Protein AF-A0A951MLG7-F1 (afdb_monomer)

Sequence (112 aa):
DRSELHRRIEARFEDMMAGGLLGEVEKLRSRGDLSIDLPSMRSVGYRQLWQHLEGECDLDEAVRRSIVASRQYAKRQMTWFRAEPDVTWFDSAAAETERRIADAVDAFLRRP

Mean predicted aligned error: 3.74 Å

Nearest PDB structures (foldseek):
  2zm5-assembly1_A  TM=9.348E-01  e=1.646E-07  Escherichia coli K-12
  3crr-assembly1_A  TM=9.500E-01  e=5.346E-07  Pseudomonas aeruginosa
  3exa-assembly1_A  TM=9.058E-01  e=1.049E-05  Halalkalibacterium halodurans
  2qgn-assembly1_A  TM=9.000E-01  e=9.859E-06  Halalkalibacterium halodurans C-125
  3d3q-assembly1_A  TM=8.688E-01  e=8.119E-05  Staphylococcus epidermidis ATCC 12228

Foldseek 3Di:
DLVVVLVVLLVVLVVCVVVPVLVVLVVVVVVVPDDCPDPVCVDQLNNLSVCCVVVVDPPVVSSVVSSVVSSVVVVVVVVVLVVPPPDDDFDPPDPCRVVVVVVVVVVVVPDD

Solvent-accessible surface area (backbone atoms only — not comparable to full-atom values): 6538 Å² total; per-residue (Å²): 109,72,68,57,53,51,52,52,51,44,53,52,50,52,52,40,50,75,71,39,47,62,62,52,51,50,53,53,54,70,68,69,85,61,54,74,84,39,74,76,32,58,34,79,45,48,36,35,51,50,38,26,76,73,66,76,43,55,66,68,59,23,52,53,51,23,45,53,48,46,53,53,48,53,50,52,53,54,56,52,54,69,72,44,89,86,66,84,86,78,57,94,84,47,92,58,36,67,61,54,50,52,55,50,51,54,54,58,73,67,56,129

pLDDT: mean 95.43, std 4.54, range [63.56, 98.56]

Radius of gyration: 18.34 Å; Cα contacts (8 Å, |Δi|>4): 59; chains: 1; bounding box: 39×35×43 Å

Secondary structure (DSSP, 8-state):
-HHHHHHHHHHHHHHHHHTTHHHHHHHHHHTSS--TTSTTTTSTTHHHHHHHHTTSS-HHHHHHHHHHHHHHHHHHHHHHHHH-TTPPP--TTSTTHHHHHHHHHHHHHT--

Structure (mmCIF, N/CA/C/O backbone):
data_AF-A0A951MLG7-F1
#
_entry.id   AF-A0A951MLG7-F1
#
loop_
_atom_site.group_PDB
_atom_site.id
_atom_site.type_symbol
_atom_site.label_atom_id
_atom_site.label_alt_id
_atom_site.label_comp_id
_atom_site.label_asym_id
_atom_site.label_entity_id
_atom_site.label_seq_id
_atom_site.pdbx_PDB_ins_code
_atom_site.Cartn_x
_atom_site.Cartn_y
_atom_site.Cartn_z
_atom_site.occupancy
_atom_site.B_iso_or_equiv
_atom_site.auth_seq_id
_atom_site.auth_comp_id
_atom_site.auth_asym_id
_atom_site.auth_atom_id
_atom_site.pdbx_PDB_model_num
ATOM 1 N N . ASP A 1 1 ? 10.008 10.963 -10.587 1.00 79.12 1 ASP A N 1
ATOM 2 C CA . ASP A 1 1 ? 10.137 12.083 -9.625 1.00 79.12 1 ASP A CA 1
ATOM 3 C C . ASP A 1 1 ? 9.598 11.644 -8.253 1.00 79.12 1 ASP A C 1
ATOM 5 O O . ASP A 1 1 ? 8.681 10.832 -8.205 1.00 79.12 1 ASP A O 1
ATOM 9 N N . ARG A 1 2 ? 10.185 12.121 -7.144 1.00 84.94 2 ARG A N 1
ATOM 10 C CA . ARG A 1 2 ? 9.716 11.868 -5.768 1.00 84.94 2 ARG A CA 1
ATOM 11 C C . ARG A 1 2 ? 8.326 12.464 -5.528 1.00 84.94 2 ARG A C 1
ATOM 13 O O . ARG A 1 2 ? 7.536 11.853 -4.813 1.00 84.94 2 ARG A O 1
ATOM 20 N N . SER A 1 3 ? 8.039 13.627 -6.114 1.00 90.50 3 SER A N 1
ATOM 21 C CA . SER A 1 3 ? 6.729 14.280 -6.000 1.00 90.50 3 SER A CA 1
ATOM 22 C C . SER A 1 3 ? 5.619 13.390 -6.580 1.00 90.50 3 SER A C 1
ATOM 24 O O . SER A 1 3 ? 4.631 13.102 -5.909 1.00 90.50 3 SER A O 1
ATOM 26 N N . GLU A 1 4 ? 5.851 12.847 -7.775 1.00 92.50 4 GLU A N 1
ATOM 27 C CA . GLU A 1 4 ? 4.925 11.955 -8.471 1.00 92.50 4 GLU A CA 1
ATOM 28 C C . GLU A 1 4 ? 4.676 10.653 -7.707 1.00 92.50 4 GLU A C 1
ATOM 30 O O . GLU A 1 4 ? 3.533 10.225 -7.557 1.00 92.50 4 GLU A O 1
ATOM 35 N N . LEU A 1 5 ? 5.729 10.052 -7.144 1.00 93.00 5 LEU A N 1
ATOM 36 C CA . LEU A 1 5 ? 5.581 8.872 -6.293 1.00 93.00 5 LEU A CA 1
ATOM 37 C C . LEU A 1 5 ? 4.682 9.161 -5.081 1.00 93.00 5 LEU A C 1
ATOM 39 O O . LEU A 1 5 ? 3.837 8.343 -4.730 1.00 93.00 5 LEU A O 1
ATOM 43 N N . HIS A 1 6 ? 4.842 10.321 -4.441 1.00 95.31 6 HIS A N 1
ATOM 44 C CA . HIS A 1 6 ? 4.008 10.698 -3.301 1.00 95.31 6 HIS A CA 1
ATOM 45 C C . HIS A 1 6 ? 2.542 10.907 -3.686 1.00 95.31 6 HIS A C 1
ATOM 47 O O . HIS A 1 6 ? 1.682 10.495 -2.906 1.00 95.31 6 HIS A O 1
ATOM 53 N N . ARG A 1 7 ? 2.274 11.497 -4.863 1.00 96.62 7 ARG A N 1
ATOM 54 C CA . ARG A 1 7 ? 0.916 11.648 -5.411 1.00 96.62 7 ARG A CA 1
ATOM 55 C C . ARG A 1 7 ? 0.263 10.294 -5.664 1.00 96.62 7 ARG A C 1
ATOM 57 O O . ARG A 1 7 ? -0.843 10.054 -5.204 1.00 96.62 7 ARG A O 1
ATOM 64 N N . ARG A 1 8 ? 0.977 9.374 -6.319 1.00 96.69 8 ARG A N 1
ATOM 65 C CA . ARG A 1 8 ? 0.482 8.012 -6.584 1.00 96.69 8 ARG A CA 1
ATOM 66 C C . ARG A 1 8 ? 0.207 7.220 -5.308 1.00 96.69 8 ARG A C 1
ATOM 68 O O . ARG A 1 8 ? -0.764 6.478 -5.254 1.00 96.69 8 ARG A O 1
ATOM 75 N N . ILE A 1 9 ? 1.052 7.362 -4.283 1.00 97.69 9 ILE A N 1
ATOM 76 C CA . ILE A 1 9 ? 0.837 6.707 -2.982 1.00 97.69 9 ILE A CA 1
ATOM 77 C C . ILE A 1 9 ? -0.442 7.215 -2.310 1.00 97.69 9 ILE A C 1
ATOM 79 O O . ILE A 1 9 ? -1.162 6.415 -1.722 1.00 97.69 9 ILE A O 1
ATOM 83 N N . GLU A 1 10 ? -0.690 8.521 -2.380 1.00 98.06 10 GLU A N 1
ATOM 84 C CA . GLU A 1 10 ? -1.880 9.160 -1.816 1.00 98.06 10 GLU A CA 1
ATOM 85 C C . GLU A 1 10 ? -3.144 8.723 -2.556 1.00 98.06 10 GLU A C 1
ATOM 87 O O . GLU A 1 10 ? -4.002 8.109 -1.929 1.00 98.06 10 GLU A O 1
ATOM 92 N N . ALA A 1 11 ? -3.175 8.863 -3.885 1.00 98.06 11 ALA A N 1
ATOM 93 C CA . ALA A 1 11 ? -4.285 8.394 -4.718 1.00 98.06 11 ALA A CA 1
ATOM 94 C C . ALA A 1 11 ? -4.588 6.901 -4.502 1.00 98.06 11 ALA A C 1
ATOM 96 O O . ALA A 1 11 ? -5.729 6.517 -4.280 1.00 98.06 11 ALA A O 1
ATOM 97 N N . ARG A 1 12 ? -3.557 6.045 -4.448 1.00 98.19 12 ARG A N 1
ATOM 98 C CA . ARG A 1 12 ? -3.748 4.613 -4.163 1.00 98.19 12 ARG A CA 1
ATOM 99 C C . ARG A 1 12 ? -4.373 4.377 -2.787 1.00 98.19 12 ARG A C 1
ATOM 101 O O . ARG A 1 12 ? -5.131 3.428 -2.620 1.00 98.19 12 ARG A O 1
ATOM 108 N N . PHE A 1 13 ? -4.009 5.166 -1.776 1.00 98.12 13 PHE A N 1
ATOM 109 C CA . PHE A 1 13 ? -4.583 5.003 -0.442 1.00 98.12 13 PHE A CA 1
ATOM 110 C C . PHE A 1 13 ? -6.046 5.462 -0.407 1.00 98.12 13 PHE A C 1
ATOM 112 O O . PHE A 1 13 ? -6.870 4.789 0.207 1.00 98.12 13 PHE A O 1
ATOM 119 N N . GLU A 1 14 ? -6.380 6.546 -1.107 1.00 97.88 14 GLU A N 1
ATOM 120 C CA . GLU A 1 14 ? -7.765 6.986 -1.315 1.00 97.88 14 GLU A CA 1
ATOM 121 C C . GLU A 1 14 ? -8.593 5.904 -2.022 1.00 97.88 14 GLU A C 1
ATOM 123 O O . GLU A 1 14 ? -9.666 5.549 -1.536 1.00 97.88 14 GLU A O 1
ATOM 128 N N . ASP A 1 15 ? -8.054 5.291 -3.081 1.00 98.50 15 ASP A N 1
ATOM 129 C CA . ASP A 1 15 ? -8.691 4.170 -3.782 1.00 98.50 15 ASP A CA 1
ATOM 130 C C . ASP A 1 15 ? -8.922 2.970 -2.851 1.00 98.50 15 ASP A C 1
ATOM 132 O O . ASP A 1 15 ? -9.980 2.345 -2.885 1.00 98.50 15 ASP A O 1
ATOM 136 N N . MET A 1 16 ? -7.958 2.646 -1.978 1.00 98.38 16 MET A N 1
ATOM 137 C CA . MET A 1 16 ? -8.117 1.582 -0.977 1.00 98.38 16 MET A CA 1
ATOM 138 C C . MET A 1 16 ? -9.230 1.911 0.029 1.00 98.38 16 MET A C 1
ATOM 140 O O . MET A 1 16 ? -10.025 1.035 0.373 1.00 98.38 16 MET A O 1
ATOM 144 N N . MET A 1 17 ? -9.314 3.162 0.492 1.00 98.38 17 MET A N 1
ATOM 145 C CA . MET A 1 17 ? -10.381 3.611 1.392 1.00 98.38 17 MET A CA 1
ATOM 146 C C . MET A 1 17 ? -11.752 3.537 0.715 1.00 98.38 17 MET A C 1
ATOM 148 O O . MET A 1 17 ? -12.682 2.973 1.293 1.00 98.38 17 MET A O 1
ATOM 152 N N . ALA A 1 18 ? -11.863 4.019 -0.526 1.00 98.31 18 AL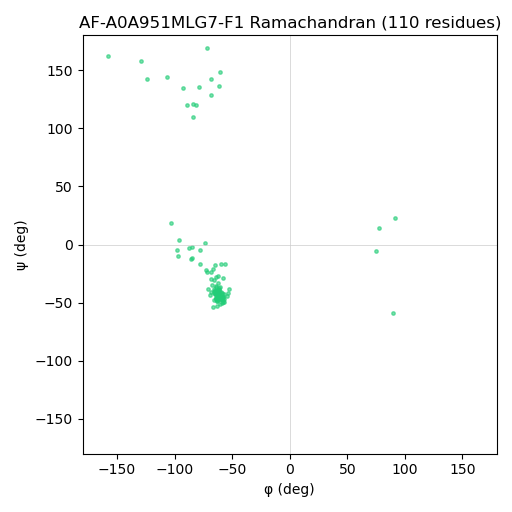A A N 1
ATOM 153 C CA . ALA A 1 18 ? -13.072 3.905 -1.340 1.00 98.31 18 ALA A CA 1
ATOM 154 C C . ALA A 1 18 ? -13.445 2.439 -1.628 1.00 98.31 18 ALA A C 1
ATOM 156 O O . ALA A 1 18 ? -14.623 2.089 -1.663 1.00 98.31 18 ALA A O 1
ATOM 157 N N . GLY A 1 19 ? -12.444 1.567 -1.761 1.00 98.38 19 GLY A N 1
ATOM 158 C CA . GLY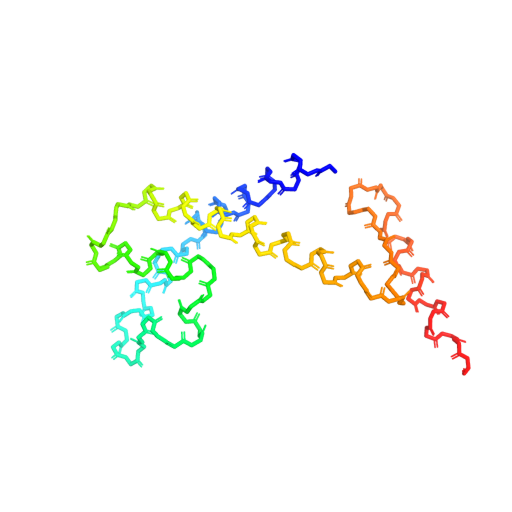 A 1 19 ? -12.595 0.118 -1.894 1.00 98.38 19 GLY A CA 1
ATOM 159 C C . GLY A 1 19 ? -12.988 -0.614 -0.605 1.00 98.38 19 GLY A C 1
ATOM 160 O O . GLY A 1 19 ? -13.128 -1.835 -0.627 1.00 98.38 19 GLY A O 1
ATOM 161 N N . GLY A 1 20 ? -13.188 0.095 0.510 1.00 98.31 20 GLY A N 1
ATOM 162 C CA . GLY A 1 20 ? -13.695 -0.483 1.755 1.00 98.31 20 GLY A CA 1
ATOM 163 C C . GLY A 1 20 ? -12.626 -0.975 2.732 1.00 98.31 20 GLY A C 1
ATOM 164 O O . GLY A 1 20 ? -12.944 -1.794 3.595 1.00 98.31 20 GLY A O 1
ATOM 165 N N . LEU A 1 21 ? -11.389 -0.467 2.649 1.00 98.44 21 LEU A N 1
ATOM 166 C CA . LEU A 1 21 ? -10.299 -0.839 3.564 1.00 98.44 21 LEU A CA 1
ATOM 167 C C . LEU A 1 21 ? -10.672 -0.673 5.047 1.00 98.44 21 LEU A C 1
ATOM 169 O O . LEU A 1 21 ? -10.361 -1.545 5.852 1.00 98.44 21 LEU A O 1
ATOM 173 N N . LEU A 1 22 ? -11.357 0.412 5.431 1.00 98.50 22 LEU A N 1
ATOM 174 C CA . LEU A 1 22 ? -11.785 0.598 6.826 1.00 98.50 22 LEU A CA 1
ATOM 175 C C . LEU A 1 22 ? -12.702 -0.545 7.287 1.00 98.50 22 LEU A C 1
ATOM 177 O O . LEU A 1 22 ? -12.454 -1.149 8.327 1.00 98.50 22 LEU A O 1
ATOM 181 N N . GLY A 1 23 ? -13.694 -0.903 6.468 1.00 98.50 23 GLY A N 1
ATOM 182 C CA . GLY A 1 23 ? -14.604 -2.011 6.758 1.00 98.50 23 GLY A CA 1
ATOM 183 C C . GLY A 1 23 ? -13.908 -3.376 6.777 1.00 98.50 23 GLY A C 1
ATOM 184 O O . GLY A 1 23 ? -14.317 -4.274 7.511 1.00 98.50 23 GLY A O 1
ATOM 185 N N . GLU A 1 24 ? -12.841 -3.561 5.997 1.00 98.38 24 GLU A N 1
ATOM 186 C CA . GLU A 1 24 ? -11.983 -4.747 6.094 1.00 98.38 24 GLU A CA 1
ATOM 187 C C . GLU A 1 24 ? -11.290 -4.824 7.464 1.00 98.38 24 GLU A C 1
ATOM 189 O O . GLU A 1 24 ? -11.356 -5.861 8.130 1.00 98.38 24 GLU A O 1
ATOM 194 N N . VAL A 1 25 ? -10.684 -3.724 7.926 1.00 97.88 25 VAL A N 1
ATOM 195 C CA . VAL A 1 25 ? -10.007 -3.663 9.233 1.00 97.88 25 VAL A CA 1
ATOM 196 C C . VAL A 1 25 ? -11.002 -3.848 10.384 1.00 97.88 25 VAL A C 1
ATOM 198 O O . VAL A 1 25 ? -10.713 -4.591 11.323 1.00 97.88 25 VAL A O 1
ATOM 201 N N . GLU A 1 26 ? -12.198 -3.262 10.293 1.00 98.06 26 GLU A N 1
ATOM 202 C CA . GLU A 1 26 ? -13.288 -3.476 11.255 1.00 98.06 26 GLU A CA 1
ATOM 203 C C . GLU A 1 26 ? -13.668 -4.954 11.373 1.00 98.06 26 GLU A C 1
ATOM 205 O O . GLU A 1 26 ? -13.751 -5.487 12.483 1.00 98.06 26 GLU A O 1
ATOM 210 N N . LYS A 1 27 ? -13.838 -5.648 10.239 1.00 97.88 27 LYS A N 1
ATOM 211 C CA . LYS A 1 27 ? -14.137 -7.088 10.224 1.00 97.88 27 LYS A CA 1
ATOM 212 C C . LYS A 1 27 ? -13.021 -7.890 10.878 1.00 97.88 27 LYS A C 1
ATOM 214 O O . LYS A 1 27 ? -13.306 -8.761 11.698 1.00 97.88 27 LYS A O 1
ATOM 219 N N . LEU A 1 28 ? -11.763 -7.591 10.560 1.00 96.88 28 LEU A N 1
ATOM 220 C CA . LEU A 1 28 ? -10.615 -8.273 11.159 1.00 96.88 28 LEU A CA 1
ATOM 221 C C . LEU A 1 28 ? -10.559 -8.067 12.672 1.00 96.88 28 LEU A C 1
ATOM 223 O O . LEU A 1 28 ? -10.37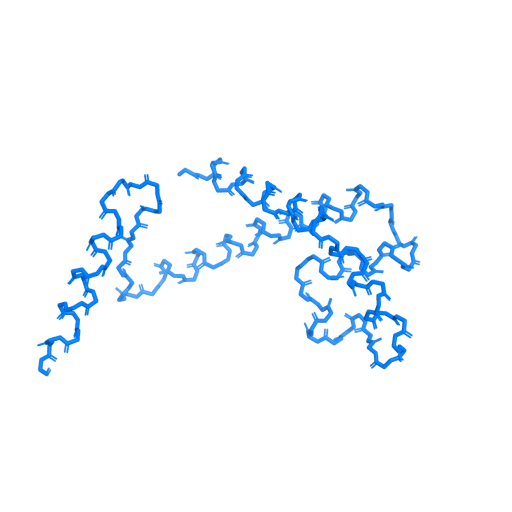1 -9.034 13.407 1.00 96.88 28 LEU A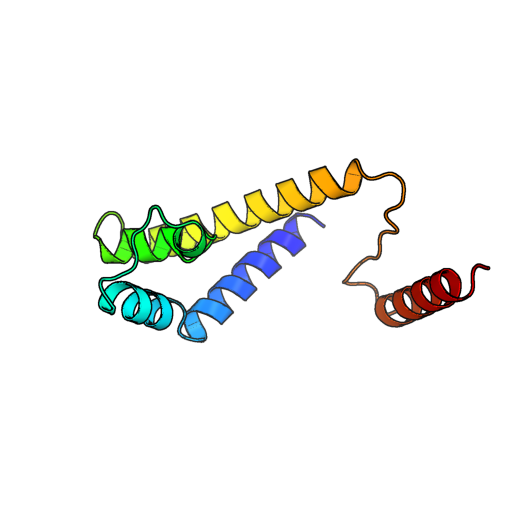 O 1
ATOM 227 N N . ARG A 1 29 ? -10.806 -6.843 13.143 1.00 95.44 29 ARG A N 1
ATOM 228 C CA . ARG A 1 29 ? -10.892 -6.539 14.574 1.00 95.44 29 ARG A CA 1
ATOM 229 C C . ARG A 1 29 ? -12.042 -7.277 15.255 1.00 95.44 29 ARG A C 1
ATOM 231 O O . ARG A 1 29 ? -11.851 -7.843 16.327 1.00 95.44 29 ARG A O 1
ATOM 238 N N . SER A 1 30 ? -13.210 -7.338 14.616 1.00 96.31 30 SER A N 1
ATOM 239 C CA . SER A 1 30 ? -14.395 -8.007 15.170 1.00 96.31 30 SER A CA 1
ATOM 240 C C . SER A 1 30 ? -14.243 -9.520 15.352 1.00 96.31 30 SER A C 1
ATOM 242 O O . SER A 1 30 ? -15.001 -10.112 16.117 1.00 96.31 30 SER A O 1
ATOM 244 N N . ARG A 1 31 ? -13.258 -10.157 14.701 1.00 95.62 31 ARG A N 1
ATOM 245 C CA . ARG A 1 31 ? -12.982 -11.588 14.899 1.00 95.62 31 ARG A CA 1
ATOM 246 C C . ARG A 1 31 ? -12.521 -11.911 16.323 1.00 95.62 31 ARG A C 1
ATOM 248 O O . ARG A 1 31 ? -12.726 -13.031 16.777 1.00 95.62 31 ARG A O 1
ATOM 255 N N . GLY A 1 32 ? -11.888 -10.954 17.008 1.00 92.25 32 GLY A N 1
ATOM 256 C CA . GLY A 1 32 ? -11.435 -11.091 18.396 1.00 92.25 32 GLY A CA 1
ATOM 257 C C . GLY A 1 32 ? -10.181 -11.951 18.612 1.00 92.25 32 GLY A C 1
ATOM 258 O O . GLY A 1 32 ? -9.680 -12.003 19.730 1.00 92.25 32 GLY A O 1
ATOM 259 N N . ASP A 1 33 ? -9.646 -12.597 17.572 1.00 95.38 33 ASP A N 1
ATOM 260 C CA . ASP A 1 33 ? -8.425 -13.418 17.622 1.00 95.38 33 ASP A CA 1
ATOM 261 C C . ASP A 1 33 ? -7.162 -12.678 17.145 1.00 95.38 33 ASP A C 1
ATOM 263 O O . ASP A 1 33 ? -6.052 -13.210 17.216 1.00 95.38 33 ASP A O 1
ATOM 267 N N . LEU A 1 34 ? -7.318 -11.445 16.660 1.00 96.12 34 LEU A N 1
ATOM 268 C CA . LEU A 1 34 ? -6.233 -10.601 16.171 1.00 96.12 34 LEU A CA 1
ATOM 269 C C . LEU A 1 34 ? -5.931 -9.470 17.156 1.00 96.12 34 LEU A C 1
ATOM 271 O O . LEU A 1 34 ? -6.832 -8.897 17.763 1.00 96.12 34 LEU A O 1
ATOM 275 N N . SER A 1 35 ? -4.652 -9.111 17.270 1.00 93.94 35 SER A N 1
ATOM 276 C CA . SER A 1 35 ? -4.198 -7.952 18.040 1.00 93.94 35 SER A CA 1
ATOM 277 C C . SER A 1 35 ? -3.274 -7.065 17.210 1.00 93.94 35 SER A C 1
ATOM 279 O O . SER A 1 35 ? -2.621 -7.526 16.269 1.00 93.94 35 SER A O 1
ATOM 281 N N . ILE A 1 36 ? -3.168 -5.790 17.598 1.00 94.00 36 ILE A N 1
ATOM 282 C CA . ILE A 1 36 ? -2.300 -4.789 16.954 1.00 94.00 36 ILE A CA 1
ATOM 283 C C . ILE A 1 36 ? -0.805 -5.170 16.965 1.00 94.00 36 ILE A C 1
ATOM 285 O O . ILE A 1 36 ? 0.002 -4.610 16.216 1.00 94.00 36 ILE A O 1
ATOM 289 N N . ASP A 1 37 ? -0.420 -6.128 17.809 1.00 94.38 37 ASP A N 1
ATOM 290 C CA . ASP A 1 37 ? 0.950 -6.619 17.925 1.00 94.38 37 ASP A CA 1
ATOM 291 C C . ASP A 1 37 ? 1.306 -7.721 16.928 1.00 94.38 37 ASP A C 1
ATOM 293 O O . ASP A 1 37 ? 2.490 -8.009 16.727 1.00 94.38 37 ASP A O 1
ATOM 297 N N . LEU A 1 38 ? 0.316 -8.305 16.253 1.00 96.38 38 LEU A N 1
ATOM 298 C CA . LEU A 1 38 ? 0.574 -9.303 15.227 1.00 96.38 38 LEU A CA 1
ATOM 299 C C . LEU A 1 38 ? 1.242 -8.667 13.998 1.00 96.38 38 LEU A C 1
ATOM 301 O O . LEU A 1 38 ? 0.864 -7.565 13.590 1.00 96.38 38 LEU A O 1
ATOM 305 N N . PRO A 1 39 ? 2.199 -9.359 13.345 1.00 96.06 39 PRO A N 1
ATOM 306 C CA . PRO A 1 39 ? 2.866 -8.845 12.148 1.00 96.06 39 PRO A CA 1
ATOM 307 C C . PRO A 1 39 ? 1.897 -8.404 11.047 1.00 96.06 39 PRO A C 1
ATOM 309 O O . PRO A 1 39 ? 2.118 -7.371 10.421 1.00 96.06 39 PRO A O 1
ATOM 312 N N . SER A 1 40 ? 0.797 -9.139 10.857 1.00 93.38 40 SER A N 1
ATOM 313 C CA . SER A 1 40 ? -0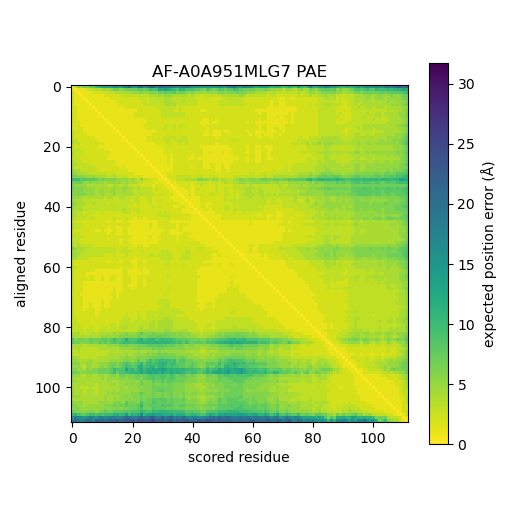.259 -8.784 9.906 1.00 93.38 40 SER A CA 1
ATOM 314 C C . SER A 1 40 ? -0.869 -7.415 10.218 1.00 93.38 40 SER A C 1
ATOM 316 O O . SER A 1 40 ? -0.965 -6.575 9.325 1.00 93.38 40 SER A O 1
ATOM 318 N N . MET A 1 41 ? -1.208 -7.151 11.483 1.00 95.06 41 MET A N 1
ATOM 319 C CA . MET A 1 41 ? -1.833 -5.896 11.923 1.00 95.06 41 MET A CA 1
ATOM 320 C C . MET A 1 41 ? -0.841 -4.737 12.043 1.00 95.06 41 MET A C 1
ATOM 322 O O . MET A 1 41 ? -1.237 -3.575 12.027 1.00 95.06 41 MET A O 1
ATOM 326 N N . ARG A 1 42 ? 0.465 -5.022 12.089 1.00 94.56 42 ARG A N 1
ATOM 327 C CA . ARG A 1 42 ? 1.529 -4.006 12.014 1.00 94.56 42 ARG A CA 1
ATOM 328 C C . ARG A 1 42 ? 1.787 -3.494 10.593 1.00 94.56 42 ARG A C 1
ATOM 330 O O . ARG A 1 42 ? 2.584 -2.568 10.428 1.00 94.56 42 ARG A O 1
ATOM 337 N N . SER A 1 43 ? 1.125 -4.060 9.586 1.00 96.62 43 SER A N 1
ATOM 338 C CA . SER A 1 43 ? 1.218 -3.603 8.198 1.00 96.62 43 SER A CA 1
ATOM 339 C C . SER A 1 43 ? 0.751 -2.152 8.048 1.00 96.62 43 SER A C 1
ATOM 341 O O . SER A 1 43 ? -0.128 -1.674 8.769 1.00 96.62 43 SER A O 1
ATOM 343 N N . VAL A 1 44 ? 1.349 -1.439 7.091 1.00 97.06 44 VAL A N 1
ATOM 344 C CA . VAL A 1 44 ? 0.986 -0.048 6.781 1.00 97.06 44 VAL A CA 1
ATOM 345 C C . VAL A 1 44 ? -0.476 0.027 6.322 1.00 97.06 44 VAL A C 1
ATOM 347 O O . VAL A 1 44 ? -0.921 -0.806 5.537 1.00 97.06 44 VAL A O 1
ATOM 350 N N . GLY A 1 45 ? -1.218 1.020 6.811 1.00 96.25 45 GLY A N 1
ATOM 351 C CA . GLY A 1 45 ? -2.663 1.159 6.626 1.00 96.25 45 GLY A CA 1
ATOM 352 C C . GLY A 1 45 ? -3.430 0.461 7.745 1.00 96.25 45 GLY A C 1
ATOM 353 O O . GLY A 1 45 ? -4.128 1.113 8.514 1.00 96.25 45 GLY A O 1
ATOM 354 N N . TYR A 1 46 ? -3.222 -0.848 7.900 1.00 98.12 46 TYR A N 1
ATOM 355 C CA . TYR A 1 46 ? -3.904 -1.665 8.909 1.00 98.12 46 TYR A CA 1
ATOM 356 C C . TYR A 1 46 ? -3.661 -1.158 10.326 1.00 98.12 46 TYR A C 1
ATOM 358 O O . TYR A 1 46 ? -4.615 -0.932 11.063 1.00 98.12 46 TYR A O 1
ATOM 366 N N . ARG A 1 47 ? -2.396 -0.912 10.693 1.00 97.62 47 ARG A N 1
ATOM 367 C CA . ARG A 1 47 ? -2.061 -0.439 12.041 1.00 97.62 47 ARG A CA 1
ATOM 368 C C . ARG A 1 47 ? -2.761 0.877 12.369 1.00 97.62 47 ARG A C 1
ATOM 370 O O . ARG A 1 47 ? -3.306 1.022 13.452 1.00 97.62 47 ARG A O 1
ATOM 377 N N . GLN A 1 48 ? -2.721 1.837 11.451 1.00 98.38 48 GLN A N 1
ATOM 378 C CA . GLN A 1 48 ? -3.263 3.175 11.681 1.00 98.38 48 GLN A CA 1
ATOM 379 C C . GLN A 1 48 ? -4.789 3.156 11.773 1.00 98.38 48 GLN A C 1
ATOM 381 O O . GLN A 1 48 ? -5.352 3.784 12.664 1.00 98.38 48 GLN A O 1
ATOM 386 N N . LEU A 1 49 ? -5.453 2.410 10.887 1.00 98.44 49 LEU A N 1
ATOM 387 C CA . LEU A 1 49 ? -6.905 2.258 10.930 1.00 98.44 49 LEU A CA 1
ATOM 388 C C . LEU A 1 49 ? -7.348 1.471 12.166 1.00 98.44 49 LEU A C 1
ATOM 390 O O . LEU A 1 49 ? -8.351 1.819 12.774 1.00 98.44 49 LEU A O 1
ATOM 394 N N . TRP A 1 50 ? -6.573 0.480 12.612 1.00 98.19 50 TRP A N 1
ATOM 395 C CA . TRP A 1 50 ? -6.838 -0.197 13.881 1.00 98.19 50 TRP A CA 1
ATOM 396 C C . TRP A 1 50 ? -6.787 0.781 15.061 1.00 98.19 50 TRP A C 1
ATOM 398 O O . TRP A 1 50 ? -7.695 0.790 15.881 1.00 98.19 50 TRP A O 1
ATOM 408 N N . GLN A 1 51 ? -5.768 1.644 15.129 1.00 97.88 51 GLN A N 1
ATOM 409 C CA . GLN A 1 51 ? -5.658 2.673 16.175 1.00 97.88 51 GLN A CA 1
ATOM 410 C C . GLN A 1 51 ? -6.839 3.650 16.162 1.00 97.88 51 GLN A C 1
ATOM 412 O O . GLN A 1 51 ? -7.313 4.056 17.221 1.00 97.88 51 GLN A O 1
ATOM 417 N N . HIS A 1 52 ? -7.345 4.001 14.976 1.00 98.44 52 HIS A N 1
ATOM 418 C CA . HIS A 1 52 ? -8.585 4.764 14.856 1.00 98.44 52 HIS A CA 1
ATOM 419 C C . HIS A 1 52 ? -9.779 4.021 15.475 1.00 98.44 52 HIS A C 1
ATOM 421 O O . HIS A 1 52 ? -10.519 4.608 16.260 1.00 98.44 52 HIS A O 1
ATOM 427 N N . LEU A 1 53 ? -9.929 2.722 15.196 1.00 97.44 53 LEU A N 1
ATOM 428 C CA . LEU A 1 53 ? -11.004 1.894 15.760 1.00 97.44 53 LEU A CA 1
ATOM 429 C C . LEU A 1 53 ? -10.894 1.678 17.280 1.00 97.44 53 LEU A C 1
ATOM 431 O O . LEU A 1 53 ? -11.897 1.364 17.919 1.00 97.44 53 LEU A O 1
ATOM 435 N N . GLU A 1 54 ? -9.707 1.853 17.864 1.00 96.44 54 GLU A N 1
ATOM 436 C CA . GLU A 1 54 ? -9.506 1.897 19.323 1.00 96.44 54 GLU A CA 1
ATOM 437 C C . GLU A 1 54 ? -9.736 3.298 19.922 1.00 96.44 54 GLU A C 1
ATOM 439 O O . GLU A 1 54 ? -9.651 3.476 21.136 1.00 96.44 54 GLU A O 1
ATOM 444 N N . GLY A 1 55 ? -10.031 4.308 19.097 1.00 97.75 55 GLY A N 1
ATOM 445 C CA . GLY A 1 55 ? -10.241 5.687 19.540 1.00 97.75 55 GLY A CA 1
ATOM 446 C C . GLY A 1 55 ? -8.954 6.460 19.851 1.00 97.75 55 GLY A C 1
ATOM 447 O O . GLY A 1 55 ? -9.021 7.525 20.461 1.00 97.75 55 GLY A O 1
ATOM 448 N N . GLU A 1 56 ? -7.780 5.971 19.432 1.00 98.00 56 GLU A N 1
ATOM 449 C CA . GLU A 1 56 ? -6.496 6.660 19.653 1.00 98.00 56 GLU A CA 1
ATOM 450 C C . GLU A 1 56 ? -6.325 7.911 18.769 1.00 98.00 56 GLU A C 1
ATOM 452 O O . GLU A 1 56 ? -5.504 8.783 19.067 1.00 98.00 56 GLU A O 1
ATOM 457 N N . CYS A 1 57 ? -7.050 7.989 17.649 1.00 98.12 57 CYS A N 1
ATOM 458 C CA . CYS A 1 57 ? -7.077 9.140 16.746 1.00 98.12 57 CYS A CA 1
ATOM 459 C C . CYS A 1 57 ? -8.351 9.152 15.891 1.00 98.12 57 CYS A C 1
ATOM 461 O O . CYS A 1 57 ? -9.032 8.133 15.756 1.00 98.12 57 CYS A O 1
ATOM 463 N N . ASP A 1 58 ? -8.675 10.304 15.305 1.00 98.56 58 ASP A N 1
ATOM 464 C CA . ASP A 1 58 ? -9.736 10.399 14.302 1.00 98.56 58 ASP A CA 1
ATOM 465 C C . ASP A 1 58 ? -9.323 9.757 12.962 1.00 98.56 58 ASP A C 1
ATOM 467 O O . ASP A 1 58 ? -8.170 9.360 12.749 1.00 98.56 58 ASP A O 1
ATOM 471 N N . LEU A 1 59 ? -10.305 9.594 12.072 1.00 98.31 59 LEU A N 1
ATOM 472 C CA . LEU A 1 59 ? -10.111 8.898 10.803 1.00 98.31 59 LEU A CA 1
ATOM 473 C C . LEU A 1 59 ? -9.153 9.661 9.881 1.00 98.31 59 LEU A C 1
ATOM 475 O O . LEU A 1 59 ? -8.282 9.048 9.263 1.00 98.31 59 LEU A O 1
ATOM 479 N N . ASP A 1 60 ? -9.279 10.985 9.820 1.00 98.19 60 ASP A N 1
ATOM 480 C CA . ASP A 1 60 ? -8.457 11.838 8.960 1.00 98.19 60 ASP A CA 1
ATOM 481 C C . ASP A 1 60 ? -6.977 11.748 9.354 1.00 98.19 60 ASP A C 1
ATOM 483 O O . ASP A 1 60 ? -6.091 11.588 8.505 1.00 98.19 60 ASP A O 1
ATOM 487 N N . GLU A 1 61 ? -6.692 11.758 10.655 1.00 98.50 61 GLU A N 1
ATOM 488 C CA . GLU A 1 61 ? -5.353 11.576 11.193 1.00 98.50 61 GLU A CA 1
ATOM 489 C C . GLU A 1 61 ? -4.811 10.171 10.899 1.00 98.50 61 GLU A C 1
ATOM 491 O O . GLU A 1 61 ? -3.646 10.029 10.508 1.00 98.50 61 GLU A O 1
ATOM 496 N N . ALA A 1 62 ? -5.630 9.124 11.029 1.00 98.38 62 ALA A N 1
ATOM 497 C CA . ALA A 1 62 ? -5.230 7.760 10.689 1.00 98.38 62 ALA A CA 1
ATOM 498 C C . ALA A 1 62 ? -4.905 7.600 9.193 1.00 98.38 62 ALA A C 1
ATOM 500 O O . ALA A 1 62 ? -3.882 6.995 8.841 1.00 98.38 62 ALA A O 1
ATOM 501 N N . VAL A 1 63 ? -5.709 8.192 8.307 1.00 98.38 63 VAL A N 1
ATOM 502 C CA . VAL A 1 63 ? -5.466 8.235 6.856 1.00 98.38 63 VAL A CA 1
ATOM 503 C C . VAL A 1 63 ? -4.152 8.959 6.563 1.00 98.38 63 VAL A C 1
ATOM 505 O O . VAL A 1 63 ? -3.252 8.403 5.921 1.00 98.38 63 VAL A O 1
ATOM 508 N N . ARG A 1 64 ? -3.965 10.159 7.122 1.00 98.44 64 ARG A N 1
ATOM 509 C CA . ARG A 1 64 ? -2.741 10.951 6.948 1.00 98.44 64 ARG A CA 1
ATOM 510 C C . ARG A 1 64 ? -1.500 10.192 7.424 1.00 98.44 64 ARG A C 1
ATOM 512 O O . ARG A 1 64 ? -0.485 10.146 6.718 1.00 98.44 64 ARG A O 1
ATOM 519 N N . ARG A 1 65 ? -1.564 9.550 8.597 1.00 98.44 65 ARG A N 1
ATOM 520 C CA . ARG A 1 65 ? -0.480 8.705 9.132 1.00 98.44 65 ARG A CA 1
ATOM 521 C C . ARG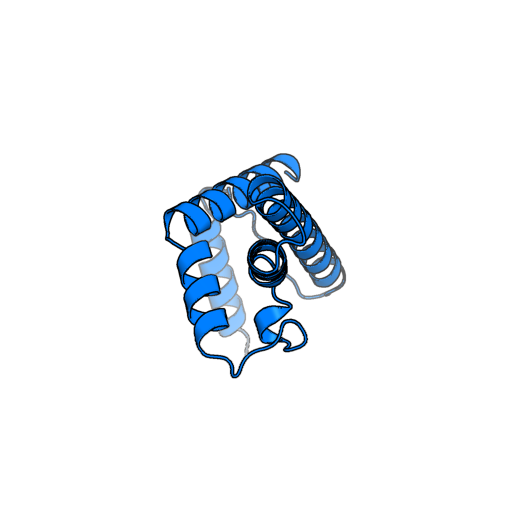 A 1 65 ? -0.186 7.512 8.226 1.00 98.44 65 ARG A C 1
ATOM 523 O O . ARG A 1 65 ? 0.986 7.188 8.030 1.00 98.44 65 ARG A O 1
ATOM 530 N N . SER A 1 66 ? -1.209 6.891 7.645 1.00 98.31 66 SER A N 1
ATOM 531 C CA . SER A 1 66 ? -1.058 5.753 6.728 1.00 98.31 66 SER A CA 1
ATOM 532 C C . SER A 1 66 ? -0.327 6.138 5.445 1.00 98.31 66 SER A C 1
ATOM 534 O O . SER A 1 66 ? 0.582 5.428 5.002 1.00 98.31 66 SER A O 1
ATOM 536 N N . ILE A 1 67 ? -0.658 7.301 4.879 1.00 98.44 67 ILE A N 1
ATOM 537 C CA . ILE A 1 67 ? 0.012 7.849 3.693 1.00 98.44 67 ILE A CA 1
ATOM 538 C C . ILE A 1 67 ? 1.479 8.163 4.012 1.00 98.44 67 ILE A C 1
ATOM 540 O O . ILE A 1 67 ? 2.381 7.771 3.266 1.00 98.44 67 ILE A O 1
ATOM 544 N N . VAL A 1 68 ? 1.755 8.814 5.148 1.00 98.31 68 VAL A N 1
ATOM 545 C CA . VAL A 1 68 ? 3.132 9.097 5.591 1.00 98.31 68 VAL A CA 1
ATOM 546 C C . VAL A 1 68 ? 3.927 7.804 5.787 1.00 98.31 68 VAL A C 1
ATOM 548 O O . VAL A 1 68 ? 5.048 7.693 5.283 1.00 98.31 68 VAL A O 1
ATOM 551 N N . ALA A 1 69 ? 3.352 6.808 6.463 1.00 98.25 69 ALA A N 1
ATOM 552 C CA . ALA A 1 69 ? 3.981 5.507 6.664 1.00 98.25 69 ALA A CA 1
ATOM 553 C C . ALA A 1 69 ? 4.259 4.792 5.329 1.00 98.25 69 ALA A C 1
ATOM 555 O O . ALA A 1 69 ? 5.342 4.228 5.153 1.00 98.25 69 ALA A O 1
ATOM 556 N N . SER A 1 70 ? 3.345 4.894 4.357 1.00 98.25 70 SER A N 1
ATOM 557 C CA . SER A 1 70 ? 3.517 4.352 3.002 1.00 98.25 70 SER A CA 1
ATOM 558 C C . SER A 1 70 ? 4.668 5.030 2.256 1.00 98.25 70 SER A C 1
ATOM 560 O O . SER A 1 70 ? 5.512 4.349 1.674 1.00 98.25 70 SER A O 1
ATOM 562 N N . ARG A 1 71 ? 4.781 6.363 2.335 1.00 98.00 71 ARG A N 1
ATOM 563 C CA . ARG A 1 71 ? 5.906 7.123 1.751 1.00 98.00 71 ARG A CA 1
ATOM 564 C C . ARG A 1 71 ? 7.244 6.720 2.373 1.00 98.00 71 ARG A C 1
ATOM 566 O O . ARG A 1 71 ? 8.232 6.523 1.665 1.00 98.00 71 ARG A O 1
ATOM 573 N N . GLN A 1 72 ? 7.288 6.564 3.696 1.00 97.88 72 GLN A N 1
ATOM 574 C CA . GLN A 1 72 ? 8.491 6.110 4.397 1.00 97.88 72 GLN A CA 1
ATOM 575 C C . GLN A 1 72 ? 8.867 4.672 4.023 1.00 97.88 72 GLN A C 1
ATOM 577 O O . GLN A 1 72 ? 10.051 4.381 3.852 1.00 97.88 72 GLN A O 1
ATOM 582 N N . TYR A 1 73 ? 7.881 3.785 3.882 1.00 97.75 73 TYR A N 1
ATOM 583 C CA . TYR A 1 73 ? 8.102 2.412 3.440 1.00 97.75 73 TYR A CA 1
ATOM 584 C C . TYR A 1 73 ? 8.662 2.368 2.015 1.00 97.75 73 TYR A C 1
ATOM 586 O O . TYR A 1 73 ? 9.721 1.777 1.812 1.00 97.75 73 TYR A O 1
ATOM 594 N N . ALA A 1 74 ? 8.059 3.101 1.074 1.00 96.81 74 ALA A N 1
ATOM 595 C CA . ALA A 1 74 ? 8.562 3.223 -0.294 1.00 96.81 74 ALA A CA 1
ATOM 596 C C . ALA A 1 74 ? 10.003 3.762 -0.332 1.00 96.81 74 ALA A C 1
ATOM 598 O O . ALA A 1 74 ? 10.861 3.216 -1.024 1.00 96.81 74 ALA A O 1
ATOM 599 N N . LYS A 1 75 ? 10.321 4.783 0.479 1.00 96.62 75 LYS A N 1
ATOM 600 C CA . LYS A 1 75 ? 11.698 5.282 0.622 1.00 96.62 75 LYS A CA 1
ATOM 601 C C . LYS A 1 75 ? 12.655 4.182 1.094 1.00 96.62 75 LYS A C 1
ATOM 603 O O . LYS A 1 75 ? 13.743 4.070 0.537 1.00 96.62 75 LYS A O 1
ATOM 608 N N . ARG A 1 76 ? 12.277 3.385 2.104 1.00 97.56 76 ARG A N 1
ATOM 609 C CA . ARG A 1 76 ? 13.109 2.275 2.606 1.00 97.56 76 ARG A CA 1
ATOM 610 C C . ARG A 1 76 ? 13.332 1.207 1.536 1.00 97.56 76 ARG A C 1
ATOM 612 O O . ARG A 1 76 ? 14.473 0.796 1.359 1.00 97.56 76 ARG A O 1
ATOM 619 N N . GLN A 1 77 ? 12.290 0.828 0.791 1.00 96.75 77 GLN A N 1
ATOM 620 C CA . GLN A 1 77 ? 12.410 -0.102 -0.338 1.00 96.75 77 GLN A CA 1
ATOM 621 C C . GLN A 1 77 ? 13.393 0.428 -1.389 1.00 96.75 77 GLN A C 1
ATOM 623 O O . GLN A 1 77 ? 14.312 -0.279 -1.786 1.00 96.75 77 GLN A O 1
ATOM 628 N N . MET A 1 78 ? 13.266 1.700 -1.782 1.00 94.56 78 MET A N 1
ATOM 629 C CA . MET A 1 78 ? 14.188 2.319 -2.740 1.00 94.56 78 MET A CA 1
ATOM 630 C C . MET A 1 78 ? 15.628 2.379 -2.226 1.00 94.56 78 MET A C 1
ATOM 632 O O . MET A 1 78 ? 16.556 2.169 -3.000 1.00 94.56 78 MET A O 1
ATOM 636 N N . THR A 1 79 ? 15.838 2.697 -0.945 1.00 95.81 79 THR A N 1
ATOM 637 C CA . THR A 1 79 ? 17.178 2.679 -0.343 1.00 95.81 79 THR A CA 1
ATOM 638 C C . THR A 1 79 ? 17.780 1.279 -0.395 1.00 95.81 79 THR A C 1
ATOM 640 O O . THR A 1 79 ? 18.946 1.155 -0.751 1.00 95.81 79 THR A O 1
ATOM 643 N N . TRP A 1 80 ? 16.991 0.250 -0.079 1.00 96.81 80 TRP A N 1
ATOM 644 C CA . TRP A 1 80 ? 17.441 -1.138 -0.111 1.00 96.81 80 TRP A CA 1
ATOM 645 C C . TRP A 1 80 ? 17.833 -1.569 -1.532 1.00 96.81 80 TRP A C 1
ATOM 647 O O . TRP A 1 80 ? 18.978 -1.938 -1.753 1.00 96.81 80 TRP A O 1
ATOM 657 N N . PHE A 1 81 ? 16.953 -1.382 -2.524 1.00 95.75 81 PHE A N 1
ATOM 658 C CA . PHE A 1 81 ? 17.245 -1.747 -3.919 1.00 95.75 81 PHE A CA 1
ATOM 659 C C . PHE A 1 81 ? 18.419 -0.975 -4.534 1.00 95.75 81 PHE A C 1
ATOM 661 O O . PHE A 1 81 ? 19.058 -1.466 -5.453 1.00 95.75 81 PHE A O 1
ATOM 668 N N . ARG A 1 82 ? 18.718 0.243 -4.065 1.00 93.62 82 ARG A N 1
ATOM 669 C CA . ARG A 1 82 ? 19.889 1.006 -4.538 1.00 93.62 82 ARG A CA 1
ATOM 670 C C . ARG A 1 82 ? 21.219 0.440 -4.056 1.00 93.62 82 ARG A C 1
ATOM 672 O O . ARG A 1 82 ? 22.238 0.751 -4.660 1.00 93.62 82 ARG A O 1
ATOM 679 N N . ALA A 1 83 ? 21.212 -0.298 -2.950 1.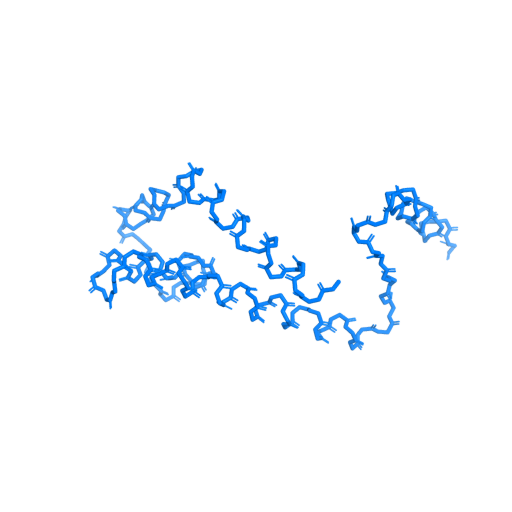00 94.38 83 ALA A N 1
ATOM 680 C CA . ALA A 1 83 ? 22.398 -0.968 -2.434 1.00 94.38 83 ALA A CA 1
ATOM 681 C C . ALA A 1 83 ? 22.625 -2.338 -3.097 1.00 94.38 83 ALA A C 1
ATOM 683 O O . ALA A 1 83 ? 23.696 -2.913 -2.931 1.00 94.38 83 ALA A O 1
ATOM 684 N N . GLU A 1 84 ? 21.637 -2.844 -3.838 1.00 96.06 84 GLU A N 1
ATOM 685 C CA . GLU A 1 84 ? 21.692 -4.146 -4.491 1.00 96.06 84 GLU A CA 1
ATOM 686 C C . GLU A 1 84 ? 22.417 -4.033 -5.851 1.00 96.06 84 GLU A C 1
ATOM 688 O O . GLU A 1 84 ? 21.976 -3.263 -6.711 1.00 96.06 84 GLU A O 1
ATOM 693 N N . PRO A 1 85 ? 23.531 -4.762 -6.065 1.00 91.81 85 PRO A N 1
ATOM 694 C CA . PRO A 1 85 ? 24.407 -4.563 -7.222 1.00 91.81 85 PRO A CA 1
ATOM 695 C C . PRO A 1 85 ? 23.779 -4.971 -8.562 1.00 91.81 85 PRO A C 1
ATOM 697 O O . PRO A 1 85 ? 24.082 -4.354 -9.581 1.00 91.81 85 PRO A O 1
ATOM 700 N N . ASP A 1 86 ? 22.877 -5.956 -8.564 1.00 91.00 86 ASP A N 1
ATOM 701 C CA . ASP A 1 86 ? 22.345 -6.573 -9.788 1.00 91.00 86 ASP A CA 1
ATOM 702 C C . ASP A 1 86 ? 20.923 -6.100 -10.154 1.00 91.00 86 ASP A C 1
ATOM 704 O O . ASP A 1 86 ? 20.214 -6.731 -10.943 1.00 91.00 86 ASP A O 1
ATOM 708 N N . VAL A 1 87 ? 20.477 -4.963 -9.606 1.00 94.06 87 VAL A N 1
ATOM 709 C CA . VAL A 1 87 ? 19.155 -4.398 -9.923 1.00 94.06 87 VAL A CA 1
ATOM 710 C C . VAL A 1 87 ? 19.189 -3.614 -11.230 1.00 94.06 87 VAL A C 1
ATOM 712 O O . VAL A 1 87 ? 19.841 -2.576 -11.355 1.00 94.06 87 VAL A O 1
ATOM 715 N N . THR A 1 88 ? 18.376 -4.055 -12.190 1.00 92.94 88 THR A N 1
ATOM 716 C CA . THR A 1 88 ? 18.077 -3.281 -13.400 1.00 92.94 88 THR A CA 1
ATOM 717 C C . THR A 1 88 ? 16.865 -2.379 -13.156 1.00 92.94 88 THR A C 1
ATOM 719 O O . THR A 1 88 ? 15.774 -2.858 -12.849 1.00 92.94 88 THR A O 1
ATOM 722 N N . TRP A 1 89 ? 17.045 -1.064 -13.295 1.00 93.38 89 TRP A N 1
ATOM 723 C CA . TRP A 1 89 ? 15.997 -0.071 -13.042 1.00 93.38 89 TRP A CA 1
ATOM 724 C C . TRP A 1 89 ? 15.218 0.288 -14.309 1.00 93.38 89 TRP A C 1
ATOM 726 O O . TRP A 1 89 ? 15.803 0.606 -15.345 1.00 93.38 89 TRP A O 1
ATOM 736 N N . PHE A 1 90 ? 13.891 0.337 -14.187 1.00 94.06 90 PHE A N 1
ATOM 737 C CA . PHE A 1 90 ? 12.981 0.787 -15.240 1.00 94.06 90 PHE A CA 1
ATOM 738 C C . PHE A 1 90 ? 12.106 1.934 -14.731 1.00 94.06 90 PHE A C 1
ATOM 740 O O . PHE A 1 90 ? 11.673 1.936 -13.577 1.00 94.06 90 PHE A O 1
ATOM 747 N N . ASP A 1 91 ? 11.833 2.916 -15.591 1.00 91.56 91 ASP A N 1
ATOM 748 C CA . ASP A 1 91 ? 10.923 4.011 -15.255 1.00 91.56 91 ASP A CA 1
ATOM 749 C C . ASP A 1 91 ? 9.475 3.597 -15.520 1.00 91.56 91 ASP A C 1
ATOM 751 O O . ASP A 1 91 ? 9.048 3.509 -16.666 1.00 91.56 91 ASP A O 1
ATOM 755 N N . SER A 1 92 ? 8.686 3.401 -14.465 1.00 88.69 92 SER A N 1
ATOM 756 C CA . SER A 1 92 ? 7.270 3.019 -14.577 1.00 88.69 92 SER A CA 1
ATOM 757 C C . SER A 1 92 ? 6.394 3.969 -15.412 1.00 88.69 92 SER A C 1
ATOM 759 O O . SER A 1 92 ? 5.279 3.592 -15.758 1.00 88.69 92 SER A O 1
ATOM 761 N N . ALA A 1 93 ? 6.841 5.200 -15.691 1.00 87.56 93 ALA A N 1
ATOM 762 C CA . ALA A 1 93 ? 6.084 6.182 -16.467 1.00 87.56 93 ALA A CA 1
ATOM 763 C C . ALA A 1 93 ? 6.479 6.241 -17.954 1.00 87.56 93 ALA A C 1
ATOM 765 O O . ALA A 1 93 ? 5.798 6.909 -18.733 1.00 87.56 93 ALA A O 1
ATOM 766 N N . ALA A 1 94 ? 7.562 5.575 -18.368 1.00 91.38 94 ALA A N 1
ATOM 767 C CA . ALA A 1 94 ? 7.996 5.609 -19.760 1.00 91.38 94 ALA A CA 1
ATOM 768 C C . ALA A 1 94 ? 7.152 4.665 -20.633 1.00 91.38 94 ALA A C 1
ATOM 770 O O . ALA A 1 94 ? 6.910 3.514 -20.273 1.00 91.38 94 ALA A O 1
ATOM 771 N N . ALA A 1 95 ? 6.744 5.146 -21.812 1.00 91.69 95 ALA A N 1
ATOM 772 C CA . ALA A 1 95 ? 5.842 4.430 -22.721 1.00 91.69 95 ALA A CA 1
ATOM 773 C C . ALA A 1 95 ? 6.361 3.045 -23.152 1.00 91.69 95 ALA A C 1
ATOM 775 O O . ALA A 1 95 ? 5.582 2.142 -23.429 1.00 91.69 95 ALA A O 1
ATOM 776 N N . GLU A 1 96 ? 7.680 2.865 -23.197 1.00 94.00 96 GLU A N 1
ATOM 777 C CA . GLU A 1 96 ? 8.316 1.626 -23.656 1.00 94.00 96 GLU A CA 1
ATOM 778 C C . GLU A 1 96 ? 8.695 0.677 -22.514 1.00 94.00 96 GLU A C 1
ATOM 780 O O . GLU A 1 96 ? 9.342 -0.343 -22.750 1.00 94.00 96 GLU A O 1
ATOM 785 N N . THR A 1 97 ? 8.351 1.012 -21.268 1.00 94.88 97 THR A N 1
ATOM 786 C CA . THR A 1 97 ? 8.834 0.276 -20.095 1.00 94.88 97 THR A CA 1
ATOM 787 C C . THR A 1 97 ? 8.400 -1.176 -20.084 1.00 94.88 97 THR A C 1
ATOM 789 O O . THR A 1 97 ? 9.223 -2.034 -19.789 1.00 94.88 97 THR A O 1
ATOM 792 N N . GLU A 1 98 ? 7.159 -1.468 -20.465 1.00 94.38 98 GLU A N 1
ATOM 793 C CA . GLU A 1 98 ? 6.668 -2.844 -20.545 1.00 94.38 98 GLU A CA 1
ATOM 794 C C . GLU A 1 98 ? 7.508 -3.687 -21.514 1.00 94.38 98 GLU A C 1
ATOM 796 O O . GLU A 1 98 ? 8.044 -4.725 -21.127 1.00 94.38 98 GLU A O 1
ATOM 801 N N . ARG A 1 99 ? 7.722 -3.185 -22.739 1.00 95.81 99 ARG A N 1
ATOM 802 C CA . ARG A 1 99 ? 8.562 -3.848 -23.746 1.00 95.81 99 ARG A CA 1
ATOM 803 C C . ARG A 1 99 ? 9.992 -4.046 -23.241 1.00 95.81 99 ARG A C 1
ATOM 805 O O . ARG A 1 99 ? 10.532 -5.139 -23.337 1.00 95.81 99 ARG A O 1
ATOM 812 N N . ARG A 1 100 ? 10.588 -3.010 -22.642 1.00 96.00 100 ARG A N 1
ATOM 813 C CA . ARG A 1 100 ? 11.958 -3.068 -22.106 1.00 96.00 100 ARG A CA 1
ATOM 814 C C . ARG A 1 100 ? 12.107 -4.069 -20.960 1.00 96.00 100 ARG A C 1
ATOM 816 O O . ARG A 1 100 ? 13.163 -4.685 -20.846 1.00 96.00 100 ARG A O 1
ATOM 823 N N . ILE A 1 101 ? 11.089 -4.209 -20.110 1.00 96.38 101 ILE A N 1
ATOM 824 C CA . ILE A 1 101 ? 11.068 -5.224 -19.051 1.00 96.38 101 ILE A CA 1
ATOM 825 C C . ILE A 1 101 ? 11.013 -6.618 -19.678 1.00 96.38 101 ILE A C 1
ATOM 827 O O . ILE A 1 101 ? 11.821 -7.464 -19.304 1.00 96.38 101 ILE A O 1
ATOM 831 N N . ALA A 1 102 ? 10.116 -6.844 -20.643 1.00 95.81 102 ALA A N 1
ATOM 832 C CA . ALA A 1 102 ? 9.999 -8.129 -21.332 1.00 95.81 102 ALA A CA 1
ATOM 833 C C . ALA A 1 102 ?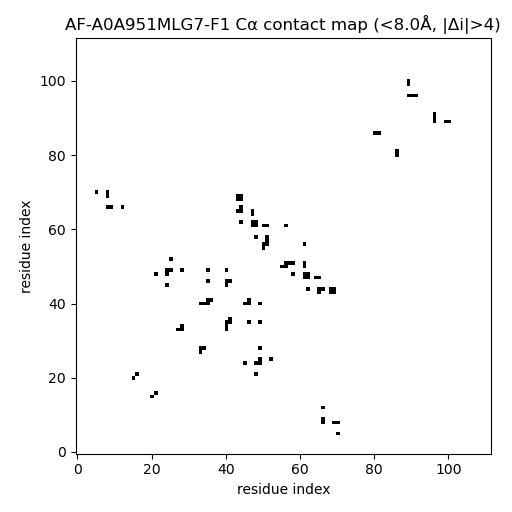 11.325 -8.538 -21.998 1.00 95.81 102 ALA A C 1
ATOM 835 O O . ALA A 1 102 ? 11.835 -9.624 -21.729 1.00 95.81 102 ALA A O 1
ATOM 836 N N . ASP A 1 103 ? 11.946 -7.629 -22.756 1.00 95.81 103 ASP A N 1
ATOM 837 C CA . ASP A 1 103 ? 13.235 -7.871 -23.414 1.00 95.81 103 ASP A CA 1
ATOM 838 C C . ASP A 1 103 ? 14.343 -8.230 -22.407 1.00 95.81 103 ASP A C 1
ATOM 840 O O . ASP A 1 103 ? 15.145 -9.137 -22.641 1.00 95.81 103 ASP A O 1
ATOM 844 N N . ALA A 1 104 ? 14.394 -7.530 -21.268 1.00 94.56 104 ALA A N 1
ATOM 845 C CA . ALA A 1 104 ? 15.391 -7.773 -20.228 1.00 94.56 104 ALA A CA 1
ATOM 846 C C . ALA A 1 104 ? 15.190 -9.124 -19.526 1.00 94.56 104 ALA A C 1
ATOM 848 O O . ALA A 1 104 ? 16.167 -9.832 -19.275 1.00 94.56 104 ALA A O 1
ATOM 849 N N . VAL A 1 105 ? 13.939 -9.494 -19.236 1.00 95.38 105 VAL A N 1
ATOM 850 C CA . VAL A 1 105 ? 13.596 -10.796 -18.650 1.00 95.38 105 VAL A CA 1
ATOM 851 C C . VAL A 1 105 ? 13.944 -11.919 -19.623 1.00 95.38 105 VAL A C 1
ATOM 853 O O . VAL A 1 105 ? 14.625 -12.867 -19.236 1.00 95.38 105 VAL A O 1
ATOM 856 N N . ASP A 1 106 ? 13.576 -11.792 -20.897 1.00 96.31 106 ASP A N 1
ATOM 857 C CA . ASP A 1 106 ? 13.906 -12.789 -21.915 1.00 96.31 106 ASP A CA 1
ATOM 858 C C . ASP A 1 106 ? 15.419 -12.939 -22.115 1.00 96.31 106 ASP A C 1
ATOM 860 O O . ASP A 1 106 ? 15.921 -14.041 -22.343 1.00 96.31 106 ASP A O 1
ATOM 864 N N . ALA A 1 107 ? 16.168 -11.835 -22.076 1.00 94.25 107 ALA A N 1
ATOM 865 C CA . ALA A 1 107 ? 17.624 -11.874 -22.149 1.00 94.25 107 ALA A CA 1
ATOM 866 C C . ALA A 1 107 ? 18.231 -12.561 -20.918 1.00 94.25 107 ALA A C 1
ATOM 868 O O . ALA A 1 107 ? 19.170 -13.341 -21.064 1.00 94.25 107 ALA A O 1
ATOM 869 N 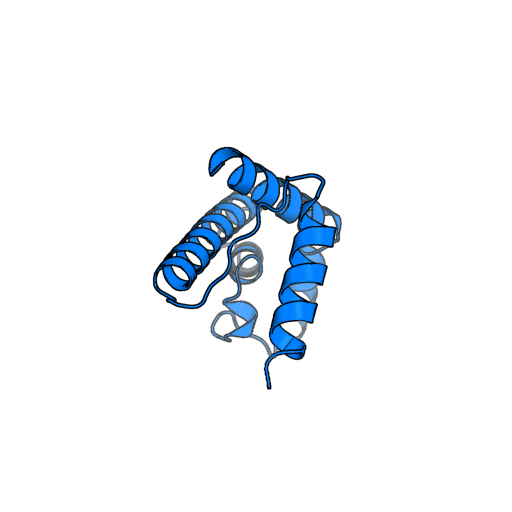N . PHE A 1 108 ? 17.689 -12.308 -19.723 1.00 93.00 108 PHE A N 1
ATOM 870 C CA . PHE A 1 108 ? 18.123 -12.952 -18.485 1.00 93.00 108 PHE A CA 1
ATOM 871 C C . PHE A 1 108 ? 17.873 -14.464 -18.511 1.00 93.00 108 PHE A C 1
ATOM 873 O O . PHE A 1 108 ? 18.784 -15.231 -18.218 1.00 93.00 108 PHE A O 1
ATOM 880 N N . LEU A 1 109 ? 16.679 -14.896 -18.928 1.00 94.50 109 LEU A N 1
ATOM 881 C CA . LEU A 1 109 ? 16.302 -16.313 -18.997 1.00 94.50 109 LEU A CA 1
ATOM 882 C C . LEU A 1 109 ? 17.061 -17.098 -20.079 1.00 94.50 109 LEU A C 1
ATOM 884 O O . LEU A 1 109 ? 17.177 -18.315 -19.978 1.00 94.50 109 LEU A O 1
ATOM 888 N N . ARG A 1 110 ? 17.568 -16.419 -21.117 1.00 93.75 110 ARG A N 1
ATOM 889 C CA . ARG A 1 110 ? 18.366 -17.026 -22.197 1.00 93.75 110 ARG A CA 1
ATOM 890 C C . ARG A 1 110 ? 19.865 -17.107 -21.898 1.00 93.75 110 ARG A C 1
ATOM 892 O O . ARG A 1 110 ? 20.607 -17.630 -22.730 1.00 93.75 110 ARG A O 1
ATOM 899 N N . ARG A 1 111 ? 20.331 -16.583 -20.759 1.00 79.38 111 ARG A N 1
ATOM 900 C CA . ARG A 1 111 ? 21.726 -16.760 -20.338 1.00 79.38 111 ARG A CA 1
ATOM 901 C C . ARG A 1 111 ? 21.957 -18.238 -19.971 1.00 79.38 111 ARG A C 1
ATOM 903 O O . ARG A 1 111 ? 21.146 -18.774 -19.220 1.00 79.38 111 ARG A O 1
ATOM 910 N N . PRO A 1 112 ? 22.992 -18.889 -20.531 1.00 63.56 112 PRO A N 1
ATOM 911 C CA . PRO A 1 112 ? 23.310 -20.286 -20.242 1.00 63.56 112 PRO A CA 1
ATOM 912 C C . PRO A 1 112 ? 23.778 -20.501 -18.799 1.00 63.56 112 PRO A C 1
ATOM 914 O O . PRO A 1 112 ? 24.318 -19.541 -18.200 1.00 63.56 112 PRO A O 1
#